Protein AF-A0AAW2HVM4-F1 (afdb_monomer_lite)

Secondary structure (DSSP, 8-state):
-HHHHH-HHHHHHHHHHHHHHHHHHHHHTTTSS--SGGG--TTS-GGGSTTGGG--

Sequence (56 aa):
MELCHQFPDVTSSAMDGLQLAVDECQYQFQWHRWNCSSLNTKNKNPHSSVLLQRGE

pLDDT: mean 87.42, std 10.52, range [47.72, 98.25]

Foldseek 3Di:
DVVCVVCVPVVVVVLVVLLVVLVVQLVVCVVPPCRSPQQCDPVSHSCVRPVVVVVD

InterPro domains:
  IPR005817 Wnt [PF00110] (2-46)

Structure (mmCIF, N/CA/C/O backbone):
data_AF-A0AAW2HVM4-F1
#
_entry.id   AF-A0AAW2HVM4-F1
#
loop_
_atom_site.group_PDB
_atom_site.id
_atom_site.type_symbol
_atom_site.label_atom_id
_atom_site.label_alt_id
_atom_site.label_comp_id
_atom_site.label_asym_id
_atom_site.label_entity_id
_atom_site.label_seq_id
_atom_site.pdbx_PDB_ins_code
_atom_site.Cartn_x
_atom_site.Cartn_y
_atom_site.Cartn_z
_atom_site.occupancy
_atom_site.B_iso_or_equiv
_atom_site.auth_seq_id
_atom_site.auth_comp_id
_atom_site.auth_asym_id
_atom_site.auth_atom_id
_atom_site.pdbx_PDB_model_num
ATOM 1 N N . MET A 1 1 ? -20.251 -6.744 5.653 1.00 62.12 1 MET A N 1
ATOM 2 C CA . MET A 1 1 ? -19.675 -5.596 6.391 1.00 62.12 1 MET A CA 1
ATOM 3 C C . MET A 1 1 ? -19.706 -5.795 7.913 1.00 62.12 1 MET A C 1
ATOM 5 O O . MET A 1 1 ? -19.058 -5.032 8.609 1.00 62.12 1 MET A O 1
ATOM 9 N N . GLU A 1 2 ? -20.377 -6.826 8.446 1.00 84.31 2 GLU A N 1
ATOM 10 C CA . GLU A 1 2 ? -20.389 -7.120 9.894 1.00 84.31 2 GLU A CA 1
ATOM 11 C C . GLU A 1 2 ? -18.995 -7.334 10.495 1.00 84.31 2 GLU A C 1
ATOM 13 O O . GLU A 1 2 ? -18.678 -6.726 11.512 1.00 84.31 2 GLU A O 1
ATOM 18 N N . LEU A 1 3 ? -18.135 -8.120 9.835 1.00 85.25 3 LEU A N 1
ATOM 19 C CA . LEU A 1 3 ? -16.811 -8.477 10.360 1.00 85.25 3 LEU A CA 1
ATOM 20 C C . LEU A 1 3 ? -15.927 -7.245 10.641 1.00 85.25 3 LEU A C 1
ATOM 22 O O . LEU A 1 3 ? -15.273 -7.171 11.677 1.00 85.25 3 LEU A O 1
AT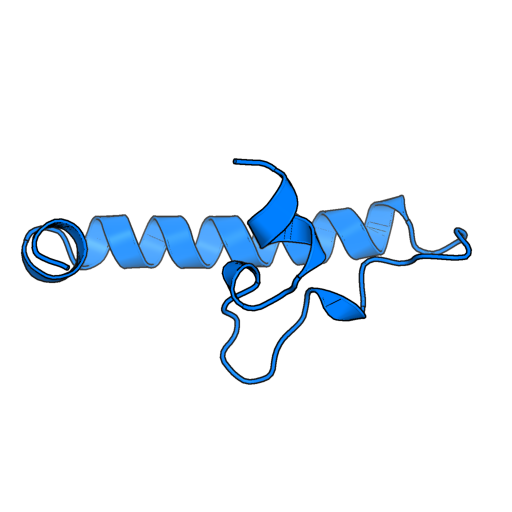OM 26 N N . CYS A 1 4 ? -15.961 -6.257 9.740 1.00 87.50 4 CYS A N 1
ATOM 27 C CA . CYS A 1 4 ? -15.191 -5.017 9.855 1.00 87.50 4 CYS A CA 1
ATOM 28 C C . CYS A 1 4 ? -15.630 -4.152 11.043 1.00 87.50 4 CYS A C 1
ATOM 30 O O . CYS A 1 4 ? -14.803 -3.485 11.657 1.00 87.50 4 CYS A O 1
ATOM 32 N N . HIS A 1 5 ? -16.927 -4.156 11.365 1.00 91.94 5 HIS A N 1
ATOM 33 C CA . HIS A 1 5 ? -17.468 -3.417 12.508 1.00 91.94 5 HIS A CA 1
ATOM 34 C C . HIS A 1 5 ? -17.302 -4.176 13.824 1.00 91.94 5 HIS A C 1
ATOM 36 O O . HIS A 1 5 ? -17.134 -3.556 14.869 1.00 91.94 5 HIS A O 1
ATOM 42 N N . GLN A 1 6 ? -17.345 -5.507 13.773 1.00 95.75 6 GLN A N 1
ATOM 43 C CA . GLN A 1 6 ? -17.220 -6.363 14.947 1.00 95.75 6 GLN A CA 1
ATOM 44 C C . GLN A 1 6 ? -15.770 -6.473 15.436 1.00 95.75 6 GLN A C 1
ATOM 46 O O . GLN A 1 6 ? -15.540 -6.570 16.639 1.00 95.75 6 GLN A O 1
ATOM 51 N N . PHE A 1 7 ? -14.797 -6.425 14.521 1.00 95.25 7 PHE A N 1
ATOM 52 C CA . PHE A 1 7 ? -13.371 -6.565 14.828 1.00 95.25 7 PHE A CA 1
ATOM 53 C C . PHE A 1 7 ? -12.541 -5.451 14.167 1.00 95.25 7 PHE A C 1
ATOM 55 O O . PHE A 1 7 ? -11.747 -5.725 13.258 1.00 95.25 7 PHE A O 1
ATOM 62 N N . PRO A 1 8 ? -12.708 -4.185 14.590 1.00 92.75 8 PRO A N 1
ATOM 63 C CA . PRO A 1 8 ? -12.035 -3.048 13.964 1.00 92.75 8 PRO A CA 1
ATOM 64 C C . PRO A 1 8 ? -10.506 -3.128 14.078 1.00 92.75 8 PRO A C 1
ATOM 66 O O . PRO A 1 8 ? -9.815 -2.844 13.104 1.00 92.75 8 PRO A O 1
ATOM 69 N N . ASP A 1 9 ? -9.974 -3.598 15.209 1.00 93.12 9 ASP A N 1
ATOM 70 C CA . ASP A 1 9 ? -8.523 -3.698 15.427 1.00 93.12 9 ASP A CA 1
ATOM 71 C C . ASP A 1 9 ? -7.879 -4.744 14.509 1.00 93.12 9 ASP A C 1
ATOM 73 O O . ASP A 1 9 ? -6.878 -4.479 13.843 1.00 93.12 9 ASP A O 1
ATOM 77 N N . VAL A 1 10 ? -8.508 -5.920 14.403 1.00 94.50 10 VAL A N 1
ATOM 78 C CA . VAL A 1 10 ? -8.068 -6.992 13.495 1.00 94.50 10 VAL A CA 1
ATOM 79 C C . VAL A 1 10 ? -8.170 -6.531 12.044 1.00 94.50 10 VAL A C 1
ATOM 81 O O . VAL A 1 10 ? -7.274 -6.787 11.243 1.00 94.50 10 VAL A O 1
ATOM 84 N N . THR A 1 11 ? -9.240 -5.804 11.712 1.00 91.88 11 THR A N 1
ATOM 85 C CA . THR A 1 11 ? -9.423 -5.217 10.382 1.00 91.88 11 THR A CA 1
ATOM 86 C C . THR A 1 11 ? -8.320 -4.206 10.075 1.00 91.88 11 THR A C 1
ATOM 88 O O . THR A 1 11 ? -7.782 -4.228 8.973 1.00 91.88 11 THR A O 1
ATOM 91 N N . SER A 1 12 ? -7.923 -3.371 11.040 1.00 91.81 12 SER A N 1
ATOM 92 C CA . SER A 1 12 ? -6.795 -2.447 10.877 1.00 91.81 12 SER A CA 1
ATOM 93 C C . SER A 1 12 ? -5.497 -3.199 10.589 1.00 91.81 12 SER A C 1
ATOM 95 O O . SER A 1 12 ? -4.827 -2.894 9.609 1.00 91.81 12 SER A O 1
ATOM 97 N N . SER A 1 13 ? -5.176 -4.233 11.375 1.00 94.31 13 SER A N 1
ATOM 98 C CA . SER A 1 13 ? -3.970 -5.042 11.145 1.00 94.31 13 SER A CA 1
ATOM 99 C C . SER A 1 13 ? -3.977 -5.738 9.780 1.00 94.31 13 SER A C 1
ATOM 101 O O . SER A 1 13 ? -2.940 -5.835 9.128 1.00 94.31 13 SER A O 1
ATOM 103 N N . ALA A 1 14 ? -5.142 -6.198 9.316 1.00 91.69 14 ALA A N 1
ATOM 104 C CA . ALA A 1 14 ? -5.282 -6.772 7.981 1.00 91.69 14 ALA A CA 1
ATOM 105 C C . ALA A 1 14 ? -5.027 -5.731 6.875 1.00 91.69 14 ALA A C 1
ATOM 107 O O . ALA A 1 14 ? -4.348 -6.034 5.894 1.00 91.69 14 ALA A O 1
ATOM 108 N N . MET A 1 15 ? -5.519 -4.498 7.046 1.00 90.25 15 MET A N 1
ATOM 109 C CA . MET A 1 15 ? -5.259 -3.394 6.113 1.00 90.25 15 MET A CA 1
ATOM 110 C C . MET A 1 15 ? -3.776 -3.004 6.083 1.00 90.25 15 MET A C 1
ATOM 112 O O . MET A 1 15 ? -3.228 -2.780 5.004 1.00 90.25 15 MET A O 1
ATOM 116 N N . ASP A 1 16 ? -3.108 -2.987 7.237 1.00 92.25 16 ASP A N 1
ATOM 117 C CA . ASP A 1 16 ? -1.664 -2.744 7.314 1.00 92.25 16 ASP A CA 1
ATOM 118 C C . ASP A 1 16 ? -0.876 -3.853 6.596 1.00 92.25 16 ASP A C 1
ATOM 120 O O . ASP A 1 16 ? 0.039 -3.571 5.820 1.00 92.25 16 ASP A O 1
ATOM 124 N N . GLY A 1 17 ? -1.277 -5.116 6.780 1.00 92.62 17 GLY A N 1
ATOM 125 C CA . GLY A 1 17 ? -0.697 -6.260 6.072 1.00 92.62 17 GLY A CA 1
ATOM 126 C C . GLY A 1 17 ? -0.872 -6.185 4.551 1.00 92.62 17 GLY A C 1
ATOM 127 O O . GLY A 1 17 ? 0.059 -6.494 3.808 1.00 92.62 17 GLY A O 1
ATOM 128 N N . LEU A 1 18 ? -2.031 -5.718 4.074 1.00 91.31 18 LEU A N 1
ATOM 129 C CA . LEU A 1 18 ? -2.272 -5.475 2.649 1.00 91.31 18 LEU A CA 1
ATOM 130 C C . LEU A 1 18 ? -1.337 -4.402 2.086 1.00 91.31 18 LEU A C 1
ATOM 132 O O . LEU A 1 18 ? -0.796 -4.584 0.995 1.00 91.31 18 LEU A O 1
ATOM 136 N N . GLN A 1 19 ? -1.120 -3.304 2.815 1.00 91.31 19 GLN A N 1
ATOM 137 C CA . GLN A 1 19 ? -0.185 -2.266 2.381 1.00 91.31 19 GLN A CA 1
ATOM 138 C C . GLN A 1 19 ? 1.248 -2.803 2.317 1.00 91.31 19 GLN A C 1
ATOM 140 O O . GLN A 1 19 ? 1.919 -2.615 1.305 1.00 91.31 19 GLN A O 1
ATOM 145 N N . LEU A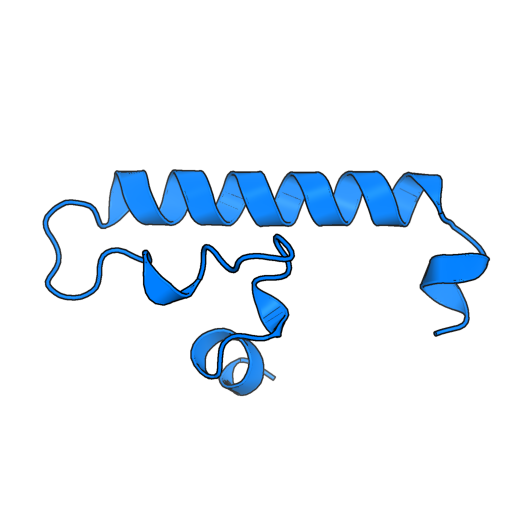 1 20 ? 1.685 -3.533 3.348 1.00 94.56 20 LEU A N 1
ATOM 146 C CA . LEU A 1 20 ? 3.005 -4.164 3.371 1.00 94.56 20 LEU A CA 1
ATOM 147 C C . LEU A 1 20 ? 3.207 -5.104 2.172 1.00 94.56 20 LEU A C 1
ATOM 149 O O . LEU A 1 20 ? 4.261 -5.089 1.541 1.00 94.56 20 LEU A O 1
ATOM 153 N N . ALA A 1 21 ? 2.189 -5.892 1.822 1.00 93.38 21 ALA A N 1
ATOM 154 C CA . ALA A 1 21 ? 2.244 -6.783 0.668 1.00 93.38 21 ALA A CA 1
ATOM 155 C C . ALA A 1 21 ? 2.362 -6.021 -0.664 1.00 93.38 21 ALA A C 1
ATOM 157 O O . ALA A 1 21 ? 3.080 -6.463 -1.561 1.00 93.38 21 ALA A O 1
ATOM 158 N N . VAL A 1 22 ? 1.682 -4.876 -0.809 1.00 93.31 22 VAL A N 1
ATOM 159 C CA . VAL A 1 22 ? 1.812 -4.018 -2.000 1.00 93.31 22 VAL A CA 1
ATOM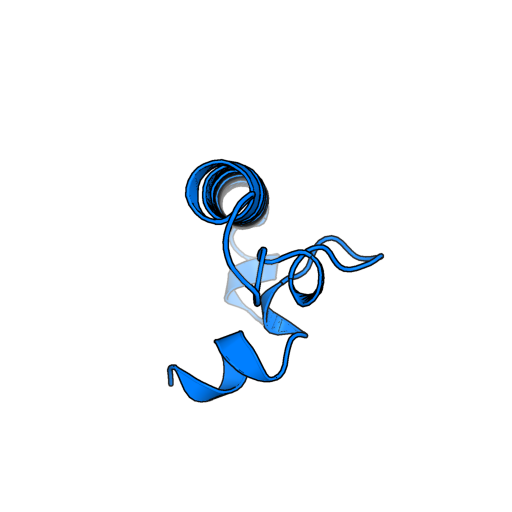 160 C C . VAL A 1 22 ? 3.216 -3.428 -2.097 1.00 93.31 22 VAL A C 1
ATOM 162 O O . VAL A 1 22 ? 3.788 -3.432 -3.187 1.00 93.31 22 VAL A O 1
ATOM 165 N N . ASP A 1 23 ? 3.779 -2.964 -0.984 1.00 94.81 23 ASP A N 1
ATOM 166 C CA . ASP A 1 23 ? 5.127 -2.393 -0.949 1.00 94.81 23 ASP A CA 1
ATOM 167 C C . ASP A 1 23 ? 6.180 -3.450 -1.336 1.00 94.81 23 ASP A C 1
ATOM 169 O O . ASP A 1 23 ? 7.032 -3.203 -2.193 1.00 94.81 23 ASP A O 1
ATOM 173 N N . GLU A 1 24 ? 6.061 -4.670 -0.804 1.00 97.44 24 GLU A N 1
ATOM 174 C CA . GLU A 1 24 ? 6.929 -5.795 -1.174 1.00 97.44 24 GLU A CA 1
ATOM 175 C C . GLU A 1 24 ? 6.739 -6.210 -2.641 1.00 97.44 24 GLU A C 1
ATOM 177 O O . GLU A 1 24 ? 7.710 -6.473 -3.348 1.00 97.44 24 GLU A O 1
ATOM 182 N N . CYS A 1 25 ? 5.502 -6.208 -3.147 1.00 95.75 25 CYS A N 1
ATOM 183 C CA . CYS A 1 25 ? 5.222 -6.461 -4.563 1.00 95.75 25 CYS A CA 1
ATOM 184 C C . CYS A 1 25 ? 5.968 -5.459 -5.449 1.00 95.75 25 CYS A C 1
ATOM 186 O O . CYS A 1 25 ? 6.640 -5.850 -6.403 1.00 95.75 25 CYS A O 1
ATOM 188 N N . GLN A 1 26 ? 5.897 -4.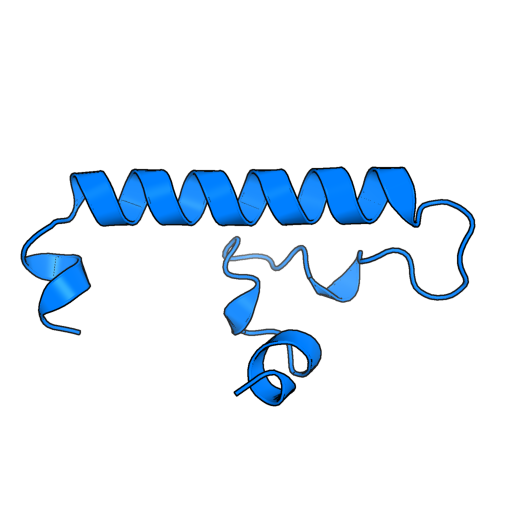167 -5.118 1.00 96.31 26 GLN A N 1
ATOM 189 C CA . GLN A 1 26 ? 6.610 -3.124 -5.855 1.00 96.31 26 GLN A CA 1
ATOM 190 C C . GLN A 1 26 ? 8.122 -3.328 -5.800 1.00 96.31 26 GLN A C 1
ATOM 192 O O . GLN A 1 26 ? 8.783 -3.177 -6.826 1.00 96.31 26 GLN A O 1
ATOM 197 N N . TYR A 1 27 ? 8.661 -3.719 -4.643 1.00 97.88 27 TYR A N 1
ATOM 198 C CA . TYR A 1 27 ? 10.077 -4.034 -4.492 1.00 97.88 27 TYR A CA 1
ATOM 199 C C . TYR A 1 27 ? 10.505 -5.225 -5.365 1.00 97.88 27 TYR A C 1
ATOM 201 O O . TYR A 1 27 ? 11.445 -5.107 -6.155 1.00 97.88 27 TYR A O 1
ATOM 209 N N . GLN A 1 28 ? 9.792 -6.350 -5.294 1.00 98.25 28 GLN A N 1
ATOM 210 C CA . GLN A 1 28 ? 10.106 -7.564 -6.056 1.00 98.25 28 GLN A CA 1
ATOM 211 C C . GLN A 1 28 ? 9.943 -7.358 -7.570 1.00 98.25 28 GLN A C 1
ATOM 213 O O . GLN A 1 28 ? 10.749 -7.833 -8.373 1.00 98.25 28 GLN A O 1
ATOM 218 N N . PHE A 1 29 ? 8.925 -6.599 -7.983 1.00 97.31 29 PHE A N 1
ATOM 219 C CA . PHE A 1 29 ? 8.585 -6.390 -9.390 1.00 97.31 29 PHE A CA 1
ATOM 220 C C . PHE A 1 29 ? 9.110 -5.070 -9.976 1.00 97.31 29 PHE A C 1
ATOM 222 O O . PHE A 1 29 ? 8.732 -4.705 -11.088 1.00 97.31 29 PHE A O 1
ATOM 229 N N . GLN A 1 30 ? 10.027 -4.373 -9.298 1.00 97.50 30 GLN A N 1
ATOM 230 C CA . GLN A 1 30 ? 10.512 -3.048 -9.719 1.00 97.50 30 GLN A CA 1
ATOM 231 C C . GLN A 1 30 ? 11.124 -3.012 -11.137 1.00 97.50 30 GLN A C 1
ATOM 233 O O . GLN A 1 30 ? 11.057 -1.989 -11.814 1.00 97.50 30 GLN A O 1
ATOM 238 N N . TRP A 1 31 ? 11.666 -4.138 -11.618 1.00 97.75 31 TRP A N 1
ATOM 239 C CA . TRP A 1 31 ? 12.264 -4.274 -12.957 1.00 97.75 31 TRP A CA 1
ATOM 240 C C . TRP A 1 31 ? 11.358 -4.976 -13.979 1.00 97.75 31 TRP A C 1
ATOM 242 O O . TRP A 1 31 ? 11.784 -5.273 -15.095 1.00 97.75 31 TRP A O 1
ATOM 252 N N . HIS A 1 32 ? 10.108 -5.255 -13.612 1.00 97.31 32 HIS A N 1
ATOM 253 C CA . HIS A 1 32 ? 9.132 -5.897 -14.485 1.00 97.31 32 HIS A CA 1
ATOM 254 C C . HIS A 1 32 ? 8.257 -4.856 -15.191 1.00 97.31 32 HIS A C 1
ATOM 256 O O . HIS A 1 32 ? 8.038 -3.751 -14.699 1.00 97.31 32 HIS A O 1
ATOM 262 N N . ARG A 1 33 ? 7.692 -5.225 -16.352 1.00 96.19 33 ARG A N 1
ATOM 263 C CA . ARG A 1 33 ? 6.752 -4.350 -17.088 1.00 96.19 33 ARG A CA 1
ATOM 264 C C . ARG A 1 33 ? 5.529 -3.973 -16.252 1.00 96.19 33 ARG A C 1
ATOM 266 O O . ARG A 1 33 ? 4.978 -2.893 -16.431 1.00 96.19 33 ARG A O 1
ATOM 273 N N . TRP A 1 34 ? 5.093 -4.879 -15.383 1.00 93.88 34 TRP A N 1
ATOM 274 C CA . TRP A 1 34 ? 4.108 -4.598 -14.352 1.00 93.88 34 TRP A CA 1
ATOM 275 C C . TRP A 1 34 ? 4.825 -4.588 -13.004 1.00 93.88 34 TRP A C 1
ATOM 277 O O . TRP A 1 34 ? 5.368 -5.608 -12.599 1.00 93.88 34 TRP A O 1
ATOM 287 N N . ASN A 1 35 ? 4.832 -3.433 -12.342 1.00 94.81 35 ASN A N 1
ATOM 288 C CA . ASN A 1 35 ? 5.599 -3.159 -11.123 1.00 94.81 35 ASN A CA 1
ATOM 289 C C . ASN A 1 35 ? 4.697 -2.918 -9.901 1.00 94.81 35 ASN A C 1
ATOM 291 O O . ASN A 1 35 ? 5.054 -2.159 -9.009 1.00 94.81 35 ASN A O 1
ATOM 295 N N . CYS A 1 36 ? 3.479 -3.468 -9.905 1.00 93.75 36 CYS A N 1
ATOM 296 C CA . CYS A 1 3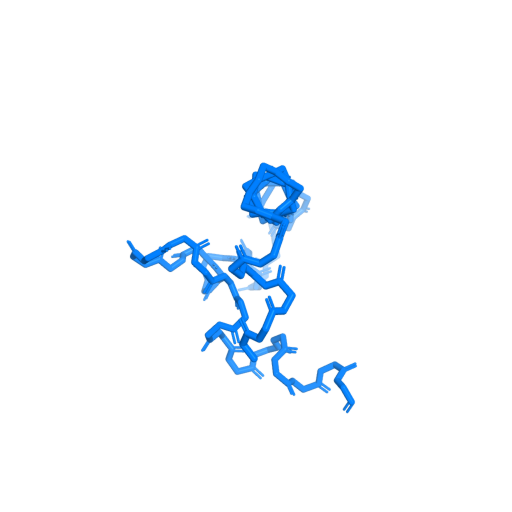6 ? 2.481 -3.324 -8.837 1.00 93.75 36 CYS A CA 1
ATOM 297 C C . CYS A 1 36 ? 2.020 -1.884 -8.512 1.00 93.75 36 CYS A C 1
ATOM 299 O O . CYS A 1 36 ? 1.221 -1.693 -7.595 1.00 93.75 36 CYS A O 1
ATOM 301 N N . SER A 1 37 ? 2.439 -0.859 -9.264 1.00 91.94 37 SER A N 1
ATOM 302 C CA . SER A 1 37 ? 2.027 0.541 -9.033 1.00 91.94 37 SER A CA 1
ATOM 303 C C . SER A 1 37 ? 0.509 0.743 -9.089 1.00 91.94 37 SER A C 1
ATOM 305 O O . SER A 1 37 ? -0.042 1.528 -8.324 1.00 91.94 37 SER A O 1
ATOM 307 N N . SER A 1 38 ? -0.188 -0.033 -9.922 1.00 90.06 38 SER A N 1
ATOM 308 C CA . SER A 1 38 ? -1.651 -0.026 -10.035 1.00 90.06 38 SER A CA 1
ATOM 309 C C . SER A 1 38 ? -2.391 -0.558 -8.799 1.00 90.06 38 SER A C 1
ATOM 311 O O . SER A 1 38 ? -3.613 -0.435 -8.739 1.00 90.06 38 SER A O 1
ATOM 313 N N . LEU A 1 39 ? -1.692 -1.199 -7.854 1.00 90.31 39 LEU A N 1
ATOM 314 C CA . LEU A 1 39 ? -2.265 -1.694 -6.595 1.00 90.31 39 LEU A CA 1
ATOM 315 C C . LEU A 1 39 ? -2.168 -0.666 -5.459 1.00 90.31 39 LEU A C 1
ATOM 317 O O . LEU A 1 39 ? -2.912 -0.766 -4.488 1.00 90.31 39 LEU A O 1
ATOM 321 N N . ASN A 1 40 ? -1.296 0.339 -5.581 1.00 87.25 40 ASN A N 1
ATOM 322 C CA . ASN A 1 40 ? -1.167 1.406 -4.593 1.00 87.25 40 ASN A CA 1
ATOM 323 C C . ASN A 1 40 ? -2.214 2.499 -4.864 1.00 87.25 40 ASN A C 1
ATOM 325 O O . ASN A 1 40 ? -1.996 3.434 -5.636 1.00 87.25 40 ASN A O 1
ATOM 329 N N . THR A 1 41 ? -3.402 2.330 -4.287 1.00 81.50 41 THR A N 1
ATOM 330 C CA . THR A 1 41 ? -4.566 3.187 -4.539 1.00 81.50 41 THR A CA 1
ATOM 331 C C . THR A 1 41 ? -4.651 4.347 -3.544 1.00 81.50 41 THR A C 1
ATOM 333 O O . THR A 1 41 ? -4.140 4.287 -2.429 1.00 81.50 41 THR A O 1
ATOM 336 N N . LYS A 1 42 ? -5.349 5.433 -3.915 1.00 72.62 42 LYS A N 1
ATOM 337 C CA . LYS A 1 42 ? -5.472 6.641 -3.068 1.00 72.62 42 LYS A CA 1
ATOM 338 C C .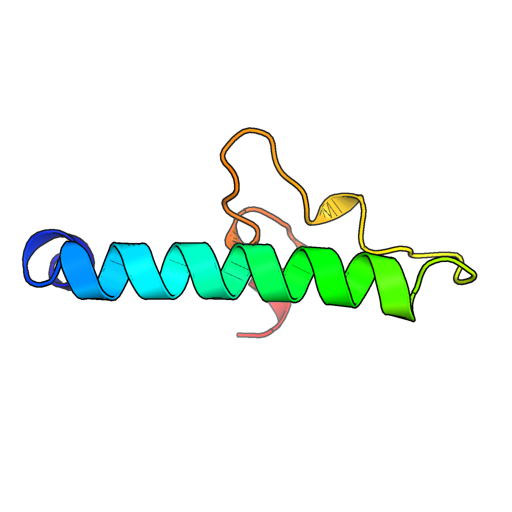 LYS A 1 42 ? -6.110 6.379 -1.697 1.00 72.62 42 LYS A C 1
ATOM 340 O O . LYS A 1 42 ? -5.867 7.135 -0.765 1.00 72.62 42 LYS A O 1
ATOM 345 N N . ASN A 1 43 ? -6.932 5.338 -1.582 1.00 77.50 43 ASN A N 1
ATOM 346 C CA . ASN A 1 43 ? -7.581 4.927 -0.337 1.00 77.50 43 ASN A CA 1
ATOM 347 C C . ASN A 1 43 ? -6.845 3.775 0.368 1.00 77.50 43 ASN A C 1
ATOM 349 O O . ASN A 1 43 ? -7.401 3.214 1.308 1.00 77.50 43 ASN A O 1
ATOM 353 N N . LYS A 1 44 ? -5.638 3.407 -0.096 1.00 72.19 44 LYS A N 1
ATOM 354 C CA . LYS A 1 44 ? -4.844 2.269 0.397 1.00 72.19 44 LYS A CA 1
ATOM 355 C C . LYS A 1 44 ? -5.621 0.949 0.444 1.00 72.19 44 LYS A C 1
ATOM 357 O O . LYS A 1 44 ? -5.314 0.065 1.234 1.00 72.19 44 LYS A O 1
ATOM 362 N N . ASN A 1 45 ? -6.650 0.815 -0.392 1.00 80.62 45 ASN A N 1
ATOM 363 C CA . ASN A 1 45 ? -7.407 -0.418 -0.526 1.00 80.62 45 ASN A CA 1
ATOM 364 C C . ASN A 1 45 ? -7.058 -1.078 -1.868 1.00 80.62 45 ASN A C 1
ATOM 366 O O . ASN A 1 45 ? -7.672 -0.739 -2.894 1.00 80.62 45 ASN A O 1
ATOM 370 N N . PRO A 1 46 ? -6.098 -2.017 -1.888 1.00 78.56 46 PRO A N 1
ATOM 371 C CA . PRO A 1 46 ? -5.674 -2.675 -3.116 1.00 78.56 46 PRO A CA 1
ATOM 372 C C . PRO A 1 46 ? -6.760 -3.590 -3.713 1.00 78.56 46 PRO A C 1
ATOM 374 O O . PRO A 1 46 ? -6.761 -3.782 -4.928 1.00 78.56 46 PRO A O 1
ATOM 377 N N . HIS A 1 47 ? -7.758 -4.053 -2.940 1.00 76.75 47 HIS A N 1
ATOM 378 C CA . HIS A 1 47 ? -8.904 -4.827 -3.464 1.00 76.75 47 HIS A CA 1
ATOM 379 C C . HIS A 1 47 ? -9.790 -4.033 -4.439 1.00 76.75 47 HIS A C 1
ATOM 381 O O . HIS A 1 47 ? -10.591 -4.606 -5.176 1.00 76.75 47 HIS A O 1
ATOM 387 N N . SER A 1 48 ? -9.656 -2.705 -4.486 1.00 78.44 48 SER A N 1
ATOM 388 C CA . SER A 1 48 ? -10.313 -1.901 -5.525 1.00 78.44 48 SER A CA 1
ATOM 389 C C . SER A 1 48 ? -9.684 -2.080 -6.915 1.00 78.44 48 SER A C 1
ATOM 391 O O . SER A 1 48 ? -10.288 -1.695 -7.915 1.00 78.44 48 SER A O 1
ATOM 393 N N . SER A 1 49 ? -8.496 -2.685 -7.001 1.00 82.25 49 SER A N 1
ATOM 394 C CA . SER A 1 49 ? -7.861 -3.014 -8.270 1.00 82.25 49 SER A CA 1
ATOM 395 C C . SER A 1 49 ? -8.538 -4.208 -8.940 1.00 82.25 49 SER A C 1
ATOM 397 O O . SER A 1 49 ? -8.727 -5.262 -8.333 1.00 82.25 49 SER A O 1
ATOM 399 N N . VAL A 1 50 ? -8.794 -4.085 -10.242 1.00 81.31 50 VAL A N 1
ATOM 400 C CA . VAL A 1 50 ? -9.325 -5.165 -11.092 1.00 81.31 50 VAL A CA 1
ATOM 401 C C . VAL A 1 50 ? -8.455 -6.430 -11.103 1.00 81.31 50 VAL A C 1
ATOM 403 O O . VAL A 1 50 ? -8.938 -7.502 -11.456 1.00 81.31 50 VAL A O 1
ATOM 406 N N . LEU A 1 51 ? -7.173 -6.318 -10.738 1.00 81.50 51 LEU A N 1
ATOM 407 C CA . LEU A 1 51 ? -6.247 -7.449 -10.644 1.00 81.50 51 LEU A CA 1
ATOM 408 C C . LEU A 1 51 ? -6.572 -8.353 -9.453 1.00 81.50 51 LEU A C 1
ATOM 410 O O . LEU A 1 51 ? -6.625 -9.566 -9.615 1.00 81.50 51 LEU A O 1
ATOM 414 N N . LEU A 1 52 ? -6.819 -7.763 -8.281 1.00 78.00 52 LEU A N 1
ATOM 415 C CA . LEU A 1 52 ? -7.117 -8.520 -7.063 1.00 78.00 52 LEU A CA 1
ATOM 416 C C . LEU A 1 52 ? -8.579 -8.975 -7.006 1.00 78.00 52 LEU A C 1
ATOM 418 O O . LEU A 1 52 ? -8.858 -9.996 -6.403 1.00 78.00 52 LEU A O 1
ATOM 422 N N . GLN A 1 53 ? -9.489 -8.304 -7.719 1.00 74.56 53 GLN A N 1
ATOM 423 C CA . GLN A 1 53 ? -10.878 -8.766 -7.889 1.00 74.56 53 GLN A CA 1
ATOM 424 C C . GLN A 1 53 ? -11.009 -10.045 -8.729 1.00 74.56 53 GLN A C 1
ATOM 426 O O . GLN A 1 53 ? -12.053 -10.686 -8.705 1.00 74.56 53 GLN A O 1
ATOM 431 N N . ARG A 1 54 ? -9.987 -10.389 -9.523 1.00 71.50 54 ARG A N 1
ATOM 432 C CA . ARG A 1 54 ? -9.984 -11.578 -10.391 1.00 71.50 54 ARG A CA 1
ATOM 433 C C . ARG A 1 54 ? -9.408 -12.831 -9.730 1.00 71.50 54 ARG A C 1
ATOM 435 O O . ARG A 1 54 ? -9.442 -13.880 -10.359 1.00 71.50 54 ARG A O 1
ATOM 442 N N . GLY A 1 55 ? -8.829 -12.712 -8.536 1.00 61.06 55 GLY A N 1
ATOM 443 C CA . GLY A 1 55 ? -8.243 -13.841 -7.805 1.00 61.06 55 GLY A CA 1
ATOM 444 C C . GLY A 1 55 ? -9.253 -14.676 -7.012 1.00 61.06 55 GLY A C 1
ATOM 445 O O . GLY A 1 55 ? -8.830 -15.616 -6.344 1.00 61.06 55 GLY A O 1
ATOM 446 N N . GLU A 1 56 ? -10.538 -14.316 -7.077 1.00 47.72 56 GLU A N 1
ATOM 447 C CA . GLU A 1 56 ? -11.672 -14.957 -6.397 1.00 47.72 56 GLU A CA 1
ATOM 448 C C . GLU A 1 56 ? -12.350 -16.014 -7.287 1.00 47.72 56 GLU A C 1
ATOM 450 O O . GLU A 1 56 ? -12.556 -15.728 -8.494 1.00 47.72 56 GLU A O 1
#

Radius of gyration: 12.72 Å; chains: 1; bounding box: 33×22×32 Å

Organism: NCBI:txid328185